Protein AF-A0A2N2H407-F1 (afdb_monomer)

Solvent-accessible surface area (backbone atoms only — not comparable to full-atom values): 6532 Å² total; per-residue (Å²): 126,82,61,62,60,55,49,55,51,52,54,52,51,47,28,54,52,45,12,54,52,37,23,52,53,45,45,54,60,32,59,77,77,54,76,70,67,74,64,58,40,47,53,52,12,43,51,52,14,46,52,56,46,49,57,48,62,71,34,62,68,56,49,50,51,52,48,51,51,55,57,53,56,70,67,59,79,78,77,51,76,69,56,52,49,54,55,49,52,52,51,53,52,55,50,51,54,52,50,52,55,48,51,51,50,55,51,52,50,49,54,53,49,50,54,62,74,77,101

Nearest PDB structures (foldseek):
  8b6h-assembly1_EG  TM=3.954E-01  e=1.504E+00  Tetrahymena thermophila SB210

Structure (mmCIF, N/CA/C/O backbone):
data_AF-A0A2N2H407-F1
#
_entry.id   AF-A0A2N2H407-F1
#
loop_
_atom_site.group_PDB
_atom_site.id
_atom_site.type_symbol
_atom_site.label_atom_id
_atom_site.label_alt_id
_atom_site.label_comp_id
_atom_site.label_asym_id
_atom_site.label_entity_id
_atom_site.label_seq_id
_atom_site.pdbx_PDB_ins_code
_atom_site.Cartn_x
_atom_site.Cartn_y
_atom_site.Cartn_z
_atom_site.occupancy
_atom_site.B_iso_or_equiv
_atom_site.auth_seq_id
_atom_site.auth_comp_id
_atom_site.auth_asym_id
_atom_site.auth_atom_id
_atom_site.pdbx_PDB_model_num
ATOM 1 N N . MET A 1 1 ? -10.174 18.850 -18.385 1.00 46.75 1 MET A N 1
ATOM 2 C CA . MET A 1 1 ? -8.705 19.084 -18.333 1.00 46.75 1 MET A CA 1
ATOM 3 C C . MET A 1 1 ? -8.054 18.689 -17.002 1.00 46.75 1 MET A C 1
ATOM 5 O O . MET A 1 1 ? -6.866 18.395 -17.009 1.00 46.75 1 MET A O 1
ATOM 9 N N . GLY A 1 2 ? -8.789 18.625 -15.881 1.00 60.88 2 GLY A N 1
ATOM 10 C CA . GLY A 1 2 ? -8.228 18.254 -14.572 1.00 60.88 2 GLY A CA 1
ATOM 11 C C . GLY A 1 2 ? -7.836 16.781 -14.387 1.00 60.88 2 GLY A C 1
ATOM 12 O O . GLY A 1 2 ? -7.101 16.496 -13.454 1.00 60.88 2 GLY A O 1
ATOM 13 N N . ASP A 1 3 ? -8.263 15.865 -15.260 1.00 67.19 3 ASP A N 1
ATOM 14 C CA . ASP A 1 3 ? -8.100 14.418 -15.017 1.00 67.19 3 ASP A CA 1
ATOM 15 C C . ASP A 1 3 ? -6.817 13.841 -15.616 1.00 67.19 3 ASP A C 1
ATOM 17 O O . ASP A 1 3 ? -6.168 12.988 -15.015 1.00 67.19 3 ASP A O 1
ATOM 21 N N . ARG A 1 4 ? -6.363 14.403 -16.743 1.00 80.19 4 ARG A N 1
ATOM 22 C CA . ARG A 1 4 ? -5.135 13.963 -17.421 1.00 80.19 4 ARG A CA 1
ATOM 23 C C . ARG A 1 4 ? -3.874 14.128 -16.571 1.00 80.19 4 ARG A C 1
ATOM 25 O O . ARG A 1 4 ? -2.972 13.304 -16.673 1.00 80.19 4 ARG A O 1
ATOM 32 N N . LYS A 1 5 ? -3.810 15.149 -15.706 1.00 85.94 5 LYS A N 1
ATOM 33 C CA . LYS A 1 5 ? -2.672 15.343 -14.786 1.00 85.94 5 LYS A CA 1
ATOM 34 C C . LYS A 1 5 ? -2.521 14.177 -13.803 1.00 85.94 5 LYS A C 1
ATOM 36 O O . LYS A 1 5 ? -1.400 13.758 -13.550 1.00 85.94 5 LYS A O 1
ATOM 41 N N . TYR A 1 6 ? -3.626 13.615 -13.306 1.00 87.31 6 TYR A N 1
ATOM 42 C CA . TYR A 1 6 ? -3.581 12.481 -12.382 1.00 87.31 6 TYR A CA 1
ATOM 43 C C . TYR A 1 6 ? -3.124 11.203 -13.085 1.00 87.31 6 TYR A C 1
ATOM 45 O O . TYR A 1 6 ? -2.348 10.449 -12.513 1.00 87.31 6 TYR A O 1
ATOM 53 N N . ILE A 1 7 ? -3.513 11.006 -14.348 1.00 88.31 7 ILE A N 1
ATOM 54 C CA . ILE A 1 7 ? -3.061 9.858 -15.143 1.00 88.31 7 ILE A CA 1
ATOM 55 C C . ILE A 1 7 ? -1.535 9.900 -15.327 1.00 88.31 7 ILE A C 1
ATOM 57 O O . ILE A 1 7 ? -0.852 8.918 -15.049 1.00 88.31 7 ILE A O 1
ATOM 61 N N . HIS A 1 8 ? -0.972 11.052 -15.708 1.00 89.19 8 HIS A N 1
ATOM 62 C CA . HIS A 1 8 ? 0.484 11.199 -15.837 1.00 89.19 8 HIS A CA 1
ATOM 63 C C . HIS A 1 8 ? 1.223 11.015 -14.498 1.00 89.19 8 HIS A C 1
ATOM 65 O O . HIS A 1 8 ? 2.296 10.416 -14.481 1.00 89.19 8 HIS A O 1
ATOM 71 N N . LEU A 1 9 ? 0.642 11.462 -13.376 1.00 91.00 9 LEU A N 1
ATOM 72 C CA . LEU A 1 9 ? 1.200 11.211 -12.041 1.00 91.00 9 LEU A CA 1
ATOM 73 C C . LEU A 1 9 ? 1.224 9.716 -11.695 1.00 91.00 9 LEU A C 1
ATOM 75 O O . LEU A 1 9 ? 2.222 9.239 -11.164 1.00 91.00 9 LEU A O 1
ATOM 79 N N . VAL A 1 10 ? 0.168 8.968 -12.030 1.00 90.25 10 VAL A N 1
ATOM 80 C CA . VAL A 1 10 ? 0.112 7.513 -11.812 1.00 90.25 10 VAL A CA 1
ATOM 81 C C . VAL A 1 10 ? 1.199 6.798 -12.611 1.00 90.25 10 VAL A C 1
ATOM 83 O O . VAL A 1 10 ? 1.908 5.966 -12.052 1.00 90.25 10 VAL A O 1
ATOM 86 N N . PHE A 1 11 ? 1.395 7.153 -13.884 1.00 91.12 11 PHE A N 1
ATOM 87 C CA . PHE A 1 11 ? 2.470 6.571 -14.692 1.00 91.12 11 PHE A CA 1
ATOM 88 C C . PHE A 1 11 ? 3.865 6.922 -14.157 1.00 91.12 11 P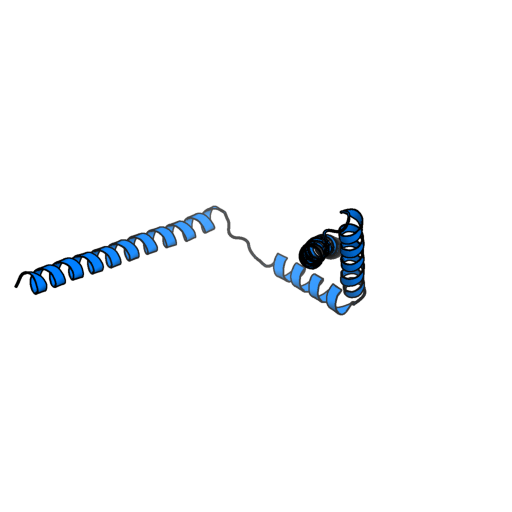HE A C 1
ATOM 90 O O . PHE A 1 11 ? 4.738 6.059 -14.147 1.00 91.12 11 PHE A O 1
ATOM 97 N N . LEU A 1 12 ? 4.073 8.140 -13.643 1.00 92.56 12 LEU A N 1
ATOM 98 C CA . LEU A 1 12 ? 5.335 8.527 -13.003 1.00 92.56 12 LEU A CA 1
ATOM 99 C C . LEU A 1 12 ? 5.611 7.664 -11.763 1.00 92.56 12 LEU A C 1
ATOM 101 O O . LEU A 1 12 ? 6.692 7.094 -11.628 1.00 92.56 12 LEU A O 1
ATOM 105 N N . VAL A 1 13 ? 4.619 7.512 -10.883 1.00 93.69 13 VAL A N 1
ATOM 106 C CA . VAL A 1 13 ? 4.738 6.658 -9.692 1.00 93.69 13 VAL A CA 1
ATOM 107 C C . VAL A 1 13 ? 4.987 5.202 -10.086 1.00 93.69 13 VAL A C 1
ATOM 109 O O . VAL A 1 13 ? 5.848 4.558 -9.490 1.00 93.69 13 VAL A O 1
ATOM 112 N N . LEU A 1 14 ? 4.303 4.696 -11.116 1.00 92.75 14 LEU A N 1
ATOM 113 C CA . LEU A 1 14 ? 4.529 3.347 -11.633 1.00 92.75 14 LEU A CA 1
ATOM 114 C C . LEU A 1 14 ? 5.973 3.153 -12.094 1.00 92.75 14 LEU A C 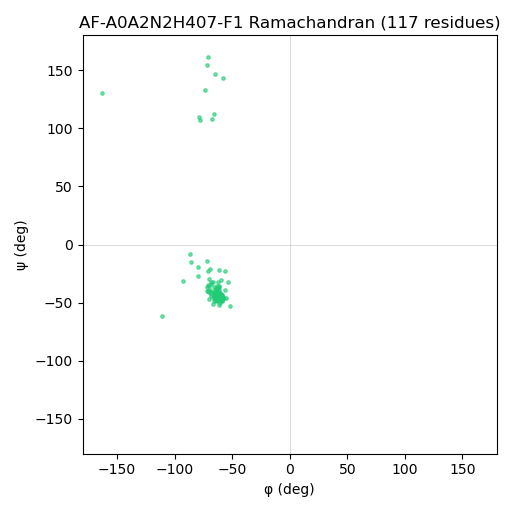1
ATOM 116 O O . LEU A 1 14 ? 6.567 2.166 -11.683 1.00 92.75 14 LEU A O 1
ATOM 120 N N . VAL A 1 15 ? 6.563 4.098 -12.841 1.00 94.25 15 VAL A N 1
ATOM 121 C CA . VAL A 1 15 ? 7.986 4.029 -13.237 1.00 94.25 15 VAL A CA 1
ATOM 122 C C . VAL A 1 15 ? 8.887 3.881 -12.012 1.00 94.25 15 VAL A C 1
ATOM 124 O O . VAL A 1 15 ? 9.785 3.040 -12.014 1.00 94.25 15 VAL A O 1
ATOM 127 N N . LEU A 1 16 ? 8.663 4.672 -10.959 1.00 94.19 16 LEU A N 1
ATOM 128 C CA . LEU A 1 16 ? 9.487 4.620 -9.748 1.00 94.19 16 LEU A CA 1
ATOM 129 C C . LEU A 1 16 ? 9.358 3.272 -9.031 1.00 94.19 16 LEU A C 1
ATOM 131 O O . LEU A 1 16 ? 10.367 2.674 -8.657 1.00 94.19 16 LEU A O 1
ATOM 135 N N . VAL A 1 17 ? 8.130 2.770 -8.881 1.00 94.06 17 VAL A N 1
ATOM 136 C CA . VAL A 1 17 ? 7.855 1.489 -8.216 1.00 94.06 17 VAL A CA 1
ATOM 137 C C . VAL A 1 17 ? 8.428 0.323 -9.017 1.00 94.06 17 VAL A C 1
ATOM 139 O O . VAL A 1 17 ? 9.140 -0.508 -8.456 1.00 94.06 17 VAL A O 1
ATOM 142 N N . THR A 1 18 ? 8.181 0.264 -10.328 1.00 91.44 18 THR A N 1
ATOM 143 C CA . THR A 1 18 ? 8.693 -0.819 -11.179 1.00 91.44 18 THR A CA 1
ATOM 144 C C . THR A 1 18 ? 10.210 -0.790 -11.265 1.00 91.44 18 THR A C 1
ATOM 146 O O . THR A 1 18 ? 10.831 -1.851 -11.257 1.00 91.44 18 THR A O 1
ATOM 149 N N . SER A 1 19 ? 10.820 0.399 -11.293 1.00 90.88 19 SER A N 1
ATOM 150 C CA . SER A 1 19 ? 12.279 0.539 -11.243 1.00 90.88 19 SER A CA 1
ATOM 151 C C . SER A 1 19 ? 12.827 0.030 -9.912 1.00 90.88 19 SER A C 1
ATOM 153 O O . SER A 1 19 ? 13.739 -0.787 -9.911 1.00 90.88 19 SER A O 1
ATOM 155 N N . TRP A 1 20 ? 12.242 0.427 -8.776 1.00 93.19 20 TRP A N 1
ATOM 156 C CA . TRP A 1 20 ? 12.683 -0.028 -7.452 1.00 93.19 20 TRP A CA 1
ATOM 157 C C . TRP A 1 20 ? 12.585 -1.550 -7.287 1.00 93.19 20 TRP A C 1
ATOM 159 O O . TRP A 1 20 ? 13.534 -2.182 -6.818 1.00 93.19 20 TRP A O 1
ATOM 169 N N . ILE A 1 21 ? 11.472 -2.146 -7.731 1.00 93.00 21 ILE A N 1
ATOM 170 C CA . ILE A 1 21 ? 11.287 -3.603 -7.740 1.00 93.00 21 ILE A CA 1
ATOM 171 C C . ILE A 1 21 ? 12.342 -4.259 -8.632 1.00 93.00 21 ILE A C 1
ATOM 173 O O . ILE A 1 21 ? 13.008 -5.190 -8.193 1.00 93.00 21 ILE A O 1
ATOM 177 N N . SER A 1 22 ? 12.549 -3.742 -9.846 1.00 90.50 22 SER A N 1
ATOM 178 C CA . SER A 1 22 ? 13.523 -4.296 -10.792 1.00 90.50 22 SER A CA 1
ATOM 179 C C . SER A 1 22 ? 14.944 -4.261 -10.230 1.00 90.50 22 SER A C 1
ATOM 181 O O . SER A 1 22 ? 15.641 -5.267 -10.300 1.00 90.50 22 SER A O 1
ATOM 183 N N . ILE A 1 23 ? 15.357 -3.155 -9.601 1.00 90.50 23 ILE A N 1
ATOM 184 C CA . ILE A 1 23 ? 16.670 -3.043 -8.945 1.00 90.50 23 ILE A CA 1
ATOM 185 C C . ILE A 1 23 ? 16.811 -4.110 -7.858 1.00 90.50 23 ILE A C 1
ATOM 187 O O . ILE A 1 23 ? 17.820 -4.810 -7.816 1.00 90.50 23 ILE A O 1
ATOM 191 N N . LYS A 1 24 ? 15.798 -4.274 -6.996 1.00 91.06 24 LYS A N 1
ATOM 192 C CA . LYS A 1 24 ? 15.824 -5.279 -5.924 1.00 91.06 24 LYS A CA 1
ATOM 193 C C . LYS A 1 24 ? 15.845 -6.708 -6.451 1.00 91.06 24 LYS A C 1
ATOM 195 O O . LYS A 1 24 ? 16.558 -7.535 -5.893 1.00 91.06 24 LYS A O 1
ATOM 200 N N . SER A 1 25 ? 15.105 -6.997 -7.516 1.00 90.00 25 SER A N 1
ATOM 201 C CA . SER A 1 25 ? 15.127 -8.305 -8.169 1.00 90.00 25 SER A CA 1
ATOM 202 C C . SER A 1 25 ? 16.492 -8.602 -8.791 1.00 90.00 25 SER A C 1
ATOM 204 O O . SER A 1 25 ? 17.013 -9.696 -8.600 1.00 90.00 25 SER A O 1
ATOM 206 N N . ILE A 1 26 ? 17.093 -7.631 -9.486 1.00 88.81 26 ILE A N 1
ATOM 207 C CA . ILE A 1 26 ? 18.421 -7.771 -10.096 1.00 88.81 26 ILE A CA 1
ATOM 208 C C . ILE A 1 26 ? 19.485 -7.966 -9.007 1.00 88.81 26 ILE A C 1
ATOM 210 O O . ILE A 1 26 ? 20.279 -8.896 -9.103 1.00 88.81 26 ILE A O 1
ATOM 214 N N . ASP A 1 27 ? 19.466 -7.155 -7.948 1.00 88.56 27 ASP A N 1
ATOM 215 C CA . ASP A 1 27 ? 20.381 -7.276 -6.804 1.00 88.56 27 ASP A CA 1
ATOM 216 C C . ASP A 1 27 ? 20.248 -8.643 -6.113 1.00 88.56 27 ASP A C 1
ATOM 218 O O . ASP A 1 27 ? 21.247 -9.307 -5.845 1.00 88.56 27 ASP A O 1
ATOM 222 N N . LEU A 1 28 ? 19.018 -9.131 -5.909 1.00 89.12 28 LEU A N 1
ATOM 223 C CA . LEU A 1 28 ? 18.769 -10.456 -5.339 1.00 89.12 28 LEU A CA 1
ATOM 224 C C . LEU A 1 28 ? 19.364 -11.561 -6.218 1.00 89.12 28 LEU A C 1
ATOM 226 O O . LEU A 1 28 ? 20.110 -12.400 -5.711 1.00 89.12 28 LEU A O 1
ATOM 230 N N . VAL A 1 29 ? 19.085 -11.547 -7.524 1.00 87.94 29 VAL A N 1
ATOM 231 C CA . VAL A 1 29 ? 19.606 -12.550 -8.466 1.00 87.94 29 VAL A CA 1
ATOM 232 C C . VAL A 1 29 ? 21.130 -12.535 -8.484 1.00 87.94 29 VAL A C 1
ATOM 234 O O . VAL A 1 29 ? 21.753 -13.585 -8.347 1.00 87.94 29 VAL A O 1
ATOM 237 N N . TRP A 1 30 ? 21.744 -11.357 -8.580 1.00 85.06 30 TRP A N 1
ATOM 238 C CA . TRP A 1 30 ? 23.198 -11.242 -8.612 1.00 85.06 30 TRP A CA 1
ATOM 239 C C . TRP A 1 30 ? 23.864 -11.564 -7.275 1.00 85.06 30 TRP A C 1
ATOM 241 O O . TRP A 1 30 ? 24.966 -12.107 -7.268 1.00 85.06 30 TRP A O 1
ATOM 251 N N . SER A 1 31 ? 23.195 -11.333 -6.144 1.00 83.44 31 SER A N 1
ATOM 252 C CA . SER A 1 31 ? 23.723 -11.706 -4.828 1.00 83.44 31 SER A CA 1
ATOM 253 C C . SER A 1 31 ? 23.962 -13.213 -4.666 1.00 83.44 31 SER A C 1
ATOM 255 O O . SER A 1 31 ? 24.791 -13.596 -3.843 1.00 83.44 31 SER A O 1
ATOM 257 N N . MET A 1 32 ? 23.294 -14.056 -5.467 1.00 84.12 32 MET A N 1
ATOM 258 C CA . MET A 1 32 ? 23.507 -15.509 -5.492 1.00 84.12 32 MET A CA 1
ATOM 259 C C . MET A 1 32 ? 24.739 -15.937 -6.304 1.00 84.12 32 MET A C 1
ATOM 261 O O . MET A 1 32 ? 25.225 -17.049 -6.114 1.00 84.12 32 MET A O 1
ATOM 265 N N . PHE A 1 33 ? 25.242 -15.082 -7.200 1.00 81.62 33 PHE A N 1
ATOM 266 C CA . PHE A 1 33 ? 26.374 -15.392 -8.079 1.00 81.62 33 PHE A CA 1
ATOM 267 C C . PHE A 1 33 ? 27.621 -14.584 -7.702 1.00 81.62 33 PHE A C 1
ATOM 269 O O . PHE A 1 33 ? 28.641 -15.151 -7.324 1.00 81.62 33 PHE A O 1
ATOM 276 N N . ALA A 1 34 ? 27.540 -13.257 -7.785 1.00 80.44 34 ALA A N 1
ATOM 277 C CA . ALA A 1 34 ? 28.588 -12.318 -7.404 1.00 80.44 34 ALA A CA 1
ATOM 278 C C . ALA A 1 34 ? 27.962 -10.926 -7.260 1.00 80.44 34 ALA A C 1
ATOM 280 O O . ALA A 1 34 ? 27.257 -10.479 -8.164 1.00 80.44 34 ALA A O 1
ATOM 281 N N . ARG A 1 35 ? 28.218 -10.226 -6.144 1.00 74.38 35 ARG A N 1
ATOM 282 C CA . ARG A 1 35 ? 27.711 -8.858 -5.950 1.00 74.38 35 ARG A CA 1
ATOM 283 C C . ARG A 1 35 ? 28.365 -7.920 -6.973 1.00 74.38 35 ARG A C 1
ATOM 285 O O . ARG A 1 35 ? 29.571 -7.694 -6.856 1.00 74.38 35 ARG A O 1
ATOM 292 N N . PRO A 1 36 ? 27.613 -7.371 -7.942 1.00 75.00 36 PRO A N 1
ATOM 293 C CA . PRO A 1 36 ? 28.136 -6.399 -8.884 1.00 75.00 36 PRO A CA 1
ATOM 294 C C . PRO A 1 36 ? 28.387 -5.087 -8.139 1.00 75.00 36 PRO A C 1
ATOM 296 O O . PRO A 1 36 ? 27.833 -4.844 -7.061 1.00 75.00 36 PRO A O 1
ATOM 299 N N . ASP A 1 37 ? 29.196 -4.209 -8.718 1.00 81.44 37 ASP A N 1
ATOM 300 C CA . ASP A 1 37 ? 29.233 -2.822 -8.285 1.00 81.44 37 ASP A CA 1
ATOM 301 C C . ASP A 1 37 ? 27.837 -2.196 -8.409 1.00 81.44 37 ASP A C 1
ATOM 303 O O . ASP A 1 37 ? 27.058 -2.484 -9.320 1.00 81.44 37 ASP A O 1
ATOM 307 N N . LYS A 1 38 ? 27.512 -1.332 -7.445 1.00 80.69 38 LYS A N 1
ATOM 308 C CA . LYS A 1 38 ? 26.159 -0.806 -7.214 1.00 80.69 38 LYS A CA 1
ATOM 309 C C . LYS A 1 38 ? 25.533 -0.117 -8.442 1.00 80.69 38 LYS A C 1
ATOM 311 O O . LYS A 1 38 ? 24.313 -0.045 -8.539 1.00 80.69 38 LYS A O 1
ATOM 316 N N . LEU A 1 39 ? 26.350 0.353 -9.383 1.00 84.62 39 LEU A N 1
ATOM 317 C CA . LEU A 1 39 ? 25.919 1.127 -10.547 1.00 84.62 39 LEU A CA 1
ATOM 318 C C . LEU A 1 39 ? 25.163 0.293 -11.594 1.00 84.62 39 LEU A C 1
ATOM 320 O O . LEU A 1 39 ? 24.168 0.771 -12.140 1.00 84.62 39 LEU A O 1
ATOM 324 N N . TRP A 1 40 ? 25.584 -0.946 -11.876 1.00 83.25 40 TRP A N 1
ATOM 325 C CA . TRP A 1 40 ? 24.968 -1.745 -12.949 1.00 83.25 40 TRP A CA 1
ATOM 326 C C . TRP A 1 40 ? 23.542 -2.212 -12.634 1.00 83.25 40 TRP A C 1
ATOM 328 O O . TRP A 1 40 ? 22.669 -2.018 -13.487 1.00 83.25 40 TRP A O 1
ATOM 338 N N . PRO A 1 41 ? 23.242 -2.761 -11.437 1.00 86.56 41 PRO A N 1
ATOM 339 C CA . PRO A 1 41 ? 21.874 -3.130 -11.075 1.00 86.56 41 PRO A CA 1
ATOM 340 C C . PRO A 1 41 ? 20.922 -1.931 -11.051 1.00 86.56 41 PRO A C 1
ATOM 342 O O . PRO A 1 41 ? 19.767 -2.055 -11.459 1.00 86.56 41 PRO A O 1
ATOM 345 N N . GLU A 1 42 ? 21.411 -0.764 -10.614 1.00 88.94 42 GLU A N 1
ATOM 346 C CA . GLU A 1 42 ? 20.633 0.476 -10.576 1.00 88.94 42 GLU A CA 1
ATOM 347 C C . GLU A 1 42 ? 20.279 0.965 -11.984 1.00 88.94 42 GLU A C 1
ATOM 349 O O . GLU A 1 42 ? 19.104 1.185 -12.281 1.00 88.94 42 GLU A O 1
ATOM 354 N N . LEU A 1 43 ? 21.262 1.069 -12.884 1.00 90.44 43 LEU A N 1
ATOM 355 C CA . LEU A 1 43 ? 21.038 1.529 -14.257 1.00 90.44 43 LEU A CA 1
ATOM 356 C C . LEU A 1 43 ? 20.132 0.579 -15.049 1.00 90.44 43 LEU A C 1
ATOM 358 O O . LEU A 1 43 ? 19.204 1.030 -15.724 1.00 90.44 43 LEU A O 1
ATOM 362 N N . MET A 1 44 ? 20.363 -0.732 -14.945 1.00 89.75 44 MET A N 1
ATOM 363 C CA . MET A 1 44 ? 19.531 -1.728 -15.624 1.00 89.75 44 MET A CA 1
ATOM 364 C C . MET A 1 44 ? 18.101 -1.731 -15.079 1.00 89.75 44 MET A C 1
ATOM 366 O O . MET A 1 44 ? 17.151 -1.758 -15.861 1.00 89.75 44 MET A O 1
ATOM 370 N N . GLY A 1 45 ? 17.932 -1.659 -13.756 1.00 90.25 45 GLY A N 1
ATOM 371 C CA . GLY A 1 45 ? 16.613 -1.638 -13.129 1.00 90.25 45 GLY A CA 1
ATOM 372 C C . GLY A 1 45 ? 15.798 -0.396 -13.499 1.00 90.25 45 GLY A C 1
ATOM 373 O O . GLY A 1 45 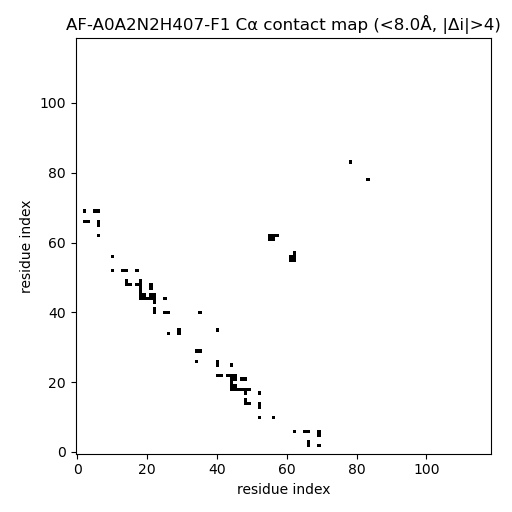? 14.615 -0.518 -13.820 1.00 90.25 45 GLY A O 1
ATOM 374 N N . ILE A 1 46 ? 16.432 0.781 -13.538 1.00 92.62 46 ILE A N 1
ATOM 375 C CA . ILE A 1 46 ? 15.791 2.027 -13.990 1.00 92.62 46 ILE A CA 1
ATOM 376 C C . ILE A 1 46 ? 15.439 1.949 -15.480 1.00 92.62 46 ILE A C 1
ATOM 378 O O . ILE A 1 46 ? 14.318 2.284 -15.866 1.00 92.62 46 ILE A O 1
ATOM 382 N N . GLY A 1 47 ? 16.362 1.474 -16.323 1.00 94.50 47 GLY A N 1
ATOM 383 C CA . GLY A 1 47 ? 16.133 1.338 -17.763 1.00 94.50 47 GLY A CA 1
ATOM 384 C C . GLY A 1 47 ? 14.947 0.425 -18.082 1.00 94.50 47 GLY A C 1
ATOM 385 O O . GLY A 1 47 ? 14.053 0.811 -18.835 1.00 94.50 47 GLY A O 1
ATOM 386 N N . ILE A 1 48 ? 14.890 -0.750 -17.449 1.00 93.31 48 ILE A N 1
ATOM 387 C CA . ILE A 1 48 ? 13.773 -1.694 -17.595 1.00 93.31 48 ILE A CA 1
ATOM 388 C C . ILE A 1 48 ? 12.464 -1.057 -17.114 1.00 93.31 48 ILE A C 1
ATOM 390 O O . ILE A 1 48 ? 11.457 -1.131 -17.819 1.00 93.31 48 ILE A O 1
ATOM 394 N N . GLY A 1 49 ? 12.473 -0.383 -15.959 1.00 91.50 49 GLY A N 1
ATOM 395 C CA . GLY A 1 49 ? 11.291 0.286 -15.418 1.00 91.50 49 GLY A CA 1
ATOM 396 C C . GLY A 1 49 ? 10.711 1.345 -16.361 1.00 91.50 49 GLY A C 1
ATOM 397 O O . GLY A 1 49 ? 9.502 1.359 -16.598 1.00 91.50 49 GLY A O 1
ATOM 398 N N . ILE A 1 50 ? 11.562 2.188 -16.954 1.00 94.00 50 ILE A N 1
ATOM 399 C CA . ILE A 1 50 ? 11.142 3.216 -17.919 1.00 94.00 50 ILE A CA 1
ATOM 400 C C . ILE A 1 50 ? 10.599 2.582 -19.203 1.00 94.00 50 ILE A C 1
ATOM 402 O O . ILE A 1 50 ? 9.560 3.015 -19.696 1.00 94.00 50 ILE A O 1
ATOM 406 N N . ILE A 1 51 ? 11.268 1.559 -19.741 1.00 94.94 51 ILE A N 1
ATOM 407 C CA . ILE A 1 51 ? 10.858 0.908 -20.994 1.00 94.94 51 ILE A CA 1
ATOM 408 C C . ILE A 1 51 ? 9.497 0.232 -20.832 1.00 94.94 51 ILE A C 1
ATOM 410 O O . ILE A 1 51 ? 8.603 0.445 -21.652 1.00 94.94 51 ILE A O 1
ATOM 414 N N . VAL A 1 52 ? 9.322 -0.555 -19.768 1.00 92.81 52 VAL A N 1
ATOM 415 C CA . VAL A 1 52 ? 8.081 -1.296 -19.520 1.00 92.81 52 VAL A CA 1
ATOM 416 C C . VAL A 1 52 ? 6.916 -0.328 -19.353 1.00 92.81 52 VAL A C 1
ATOM 418 O O . VAL A 1 52 ? 5.910 -0.445 -20.051 1.00 92.81 52 VAL A O 1
ATOM 421 N N . VAL A 1 53 ? 7.047 0.668 -18.475 1.00 92.06 53 VAL A N 1
ATOM 422 C CA . VAL A 1 53 ? 5.952 1.614 -18.223 1.00 92.06 53 VAL A CA 1
ATOM 423 C C . VAL A 1 53 ? 5.731 2.549 -19.414 1.00 92.06 53 VAL A C 1
ATOM 425 O O . VAL A 1 53 ? 4.587 2.860 -19.732 1.00 92.06 53 VAL A O 1
ATOM 428 N N . GLY A 1 54 ? 6.791 2.941 -20.124 1.00 92.06 54 GLY A N 1
ATOM 429 C CA . GLY A 1 54 ? 6.697 3.709 -21.364 1.00 92.06 54 GLY A CA 1
ATOM 430 C C . GLY A 1 54 ? 5.912 2.971 -22.449 1.00 92.06 54 GLY A C 1
ATOM 431 O O . GLY A 1 54 ? 5.038 3.565 -23.077 1.00 92.06 54 GLY A O 1
ATOM 432 N N . PHE A 1 55 ? 6.143 1.665 -22.613 1.00 93.50 55 PHE A N 1
ATOM 433 C CA . PHE A 1 55 ? 5.370 0.828 -23.534 1.00 93.50 55 PHE A CA 1
ATOM 434 C C . PHE A 1 55 ? 3.876 0.812 -23.177 1.00 93.50 55 PHE A C 1
ATOM 436 O O . PHE A 1 55 ? 3.029 1.022 -24.045 1.00 93.50 55 PHE A O 1
ATOM 443 N N . TYR A 1 56 ? 3.542 0.635 -21.895 1.00 89.75 56 TYR A N 1
ATOM 444 C CA . TYR A 1 56 ? 2.150 0.679 -21.432 1.00 89.75 56 TYR A CA 1
ATOM 445 C C . TYR A 1 56 ? 1.515 2.066 -21.552 1.00 89.75 56 TYR A C 1
ATOM 447 O O . TYR A 1 56 ? 0.321 2.164 -21.822 1.00 89.75 56 TYR A O 1
ATOM 455 N N . TRP A 1 57 ? 2.289 3.139 -21.395 1.00 88.50 57 TRP A N 1
ATOM 456 C CA . TRP A 1 57 ? 1.786 4.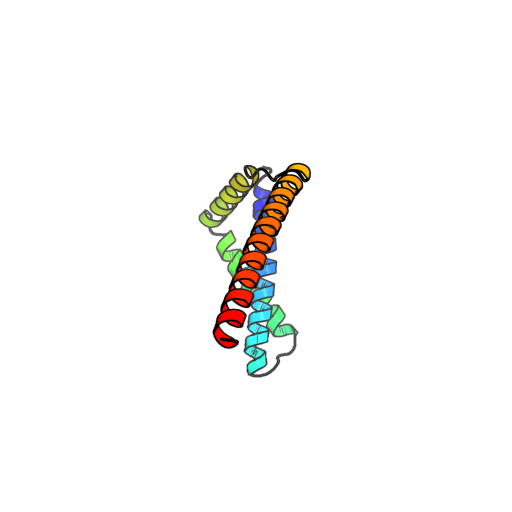504 -21.538 1.00 88.50 57 TRP A CA 1
ATOM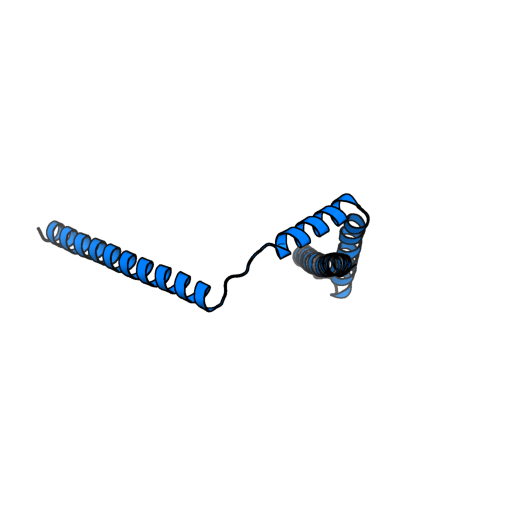 457 C C . TRP A 1 57 ? 1.412 4.841 -22.991 1.00 88.50 57 TRP A C 1
ATOM 459 O O . TRP A 1 57 ? 0.459 5.581 -23.229 1.00 88.50 57 TRP A O 1
ATOM 469 N N . LEU A 1 58 ? 2.112 4.262 -23.970 1.00 86.12 58 LEU A N 1
ATOM 470 C CA . LEU A 1 58 ? 1.791 4.434 -25.391 1.00 86.12 58 LEU A CA 1
ATOM 471 C C . LEU A 1 58 ? 0.497 3.714 -25.802 1.00 86.12 58 LEU A C 1
ATOM 473 O O . LEU A 1 58 ? -0.133 4.092 -26.792 1.00 86.12 58 LEU A O 1
ATOM 477 N N . LYS A 1 59 ? 0.075 2.691 -25.051 1.00 91.69 59 LYS A N 1
ATOM 478 C CA . LYS A 1 59 ? -1.145 1.940 -25.344 1.00 91.69 59 LYS A CA 1
ATOM 479 C C . LYS A 1 59 ? -2.375 2.723 -24.865 1.00 91.69 59 LYS A C 1
ATOM 481 O O . LYS A 1 59 ? -2.630 2.824 -23.667 1.00 91.69 59 LYS A O 1
ATOM 486 N N . GLN A 1 60 ? -3.166 3.236 -25.813 1.00 85.62 60 GLN A N 1
ATOM 487 C CA . GLN A 1 60 ? -4.358 4.055 -25.526 1.00 85.62 60 GLN A CA 1
ATOM 488 C C . GLN A 1 60 ? -5.369 3.345 -24.619 1.00 85.62 60 GLN A C 1
ATOM 490 O O . GLN A 1 60 ? -5.866 3.955 -23.681 1.00 85.62 60 GLN A O 1
ATOM 495 N N . GLU A 1 61 ? -5.576 2.040 -24.821 1.00 88.94 61 GLU A N 1
ATOM 496 C CA . GLU A 1 61 ? -6.420 1.217 -23.949 1.00 88.94 61 GLU A CA 1
ATOM 497 C C . GLU A 1 61 ? -6.008 1.371 -22.476 1.00 88.94 61 GLU A C 1
ATOM 499 O O . GLU A 1 61 ? -6.823 1.734 -21.635 1.00 88.94 61 GLU A O 1
ATOM 504 N N . THR A 1 62 ? -4.728 1.175 -22.152 1.00 87.75 62 THR A N 1
ATOM 505 C CA . THR A 1 62 ? -4.236 1.276 -20.771 1.00 87.75 62 THR A CA 1
ATOM 506 C C . THR A 1 62 ? -4.407 2.686 -20.206 1.00 87.75 62 THR A C 1
ATOM 508 O O . THR A 1 62 ? -4.752 2.841 -19.035 1.00 87.75 62 THR A O 1
ATOM 511 N N . PHE A 1 63 ? -4.208 3.717 -21.028 1.00 88.62 63 PHE A N 1
ATOM 512 C CA . PHE A 1 63 ? -4.421 5.102 -20.617 1.00 88.62 63 PHE A CA 1
ATOM 513 C C . PHE A 1 63 ? -5.890 5.376 -20.253 1.00 88.62 63 PHE A C 1
ATOM 515 O O . PHE A 1 63 ? -6.164 5.983 -19.214 1.00 88.62 63 PHE A O 1
ATOM 522 N N . ASP A 1 64 ? -6.827 4.876 -21.059 1.00 88.81 64 ASP A N 1
ATOM 523 C CA . ASP A 1 64 ? -8.266 5.028 -20.830 1.00 88.81 64 ASP A CA 1
ATOM 524 C C . ASP A 1 64 ? -8.736 4.227 -19.607 1.00 88.81 64 ASP A C 1
ATOM 526 O O . ASP A 1 64 ? -9.500 4.742 -18.787 1.00 88.81 64 ASP A O 1
ATOM 530 N N . TRP A 1 65 ? -8.207 3.013 -19.411 1.00 90.12 65 TRP A N 1
ATOM 531 C CA . TRP A 1 65 ? -8.454 2.196 -18.216 1.00 90.12 65 TRP A CA 1
ATOM 532 C C . TRP A 1 65 ? -8.040 2.916 -16.927 1.00 90.12 65 TRP A C 1
ATOM 534 O O . TRP A 1 65 ? -8.808 2.958 -15.964 1.00 90.12 65 TRP A O 1
ATOM 544 N N . VAL A 1 66 ? -6.853 3.532 -16.898 1.00 90.19 66 VAL A N 1
ATOM 545 C CA . VAL A 1 66 ? -6.401 4.318 -15.735 1.00 90.19 66 VAL A CA 1
ATOM 546 C C . VAL A 1 66 ? -7.311 5.528 -15.508 1.00 90.19 66 VAL A C 1
ATOM 548 O O . VAL A 1 66 ? -7.646 5.844 -14.364 1.00 90.19 66 VAL A O 1
ATOM 551 N N . GLY A 1 67 ? -7.763 6.179 -16.582 1.00 90.25 67 GLY A N 1
ATOM 552 C CA . GLY A 1 67 ? -8.753 7.253 -16.505 1.00 90.25 67 GLY A CA 1
ATOM 553 C C . GLY A 1 67 ? -10.071 6.804 -15.865 1.00 90.25 67 GLY A C 1
ATOM 554 O O . GLY A 1 67 ? -10.583 7.489 -14.977 1.00 90.25 67 GLY A O 1
ATOM 555 N N . ALA A 1 68 ? -10.583 5.634 -16.254 1.00 89.75 68 ALA A N 1
ATOM 556 C CA . ALA A 1 68 ? -11.799 5.052 -15.691 1.00 89.75 68 ALA A CA 1
ATOM 557 C C . ALA A 1 68 ? -11.651 4.733 -14.194 1.00 89.75 68 ALA A C 1
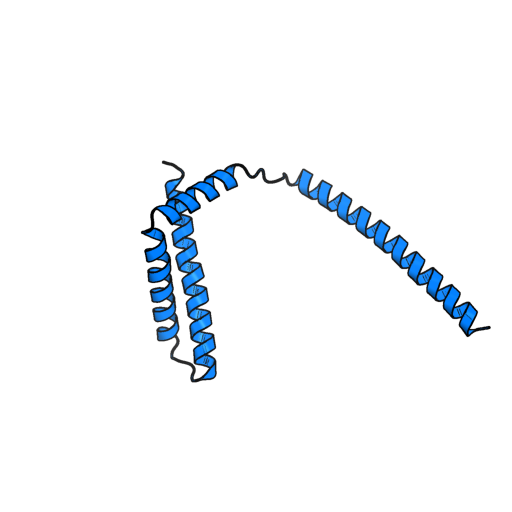ATOM 559 O O . ALA A 1 68 ? -12.534 5.074 -13.408 1.00 89.75 68 ALA A O 1
ATOM 560 N N . ILE A 1 69 ? -10.510 4.168 -13.777 1.00 90.94 69 ILE A N 1
ATOM 561 C CA . ILE A 1 69 ? -10.219 3.899 -12.359 1.00 90.94 69 ILE A CA 1
ATOM 562 C C . ILE A 1 69 ? -10.221 5.198 -11.554 1.00 90.94 69 ILE A C 1
ATOM 564 O O . ILE A 1 69 ? -10.847 5.264 -10.503 1.00 90.94 69 ILE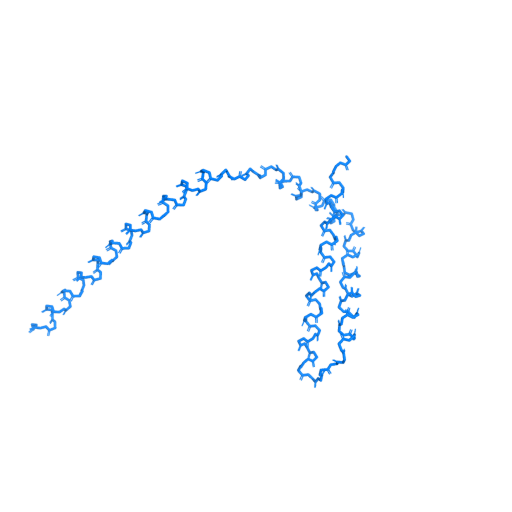 A O 1
ATOM 568 N N . ILE A 1 70 ? -9.557 6.253 -12.037 1.00 89.88 70 ILE A N 1
ATOM 569 C CA . ILE A 1 70 ? -9.529 7.548 -11.340 1.00 89.88 70 ILE A CA 1
ATOM 570 C C . ILE A 1 70 ? -10.940 8.130 -11.216 1.00 89.88 70 ILE A C 1
ATOM 572 O O . ILE A 1 70 ? -11.279 8.708 -10.183 1.00 89.88 70 ILE A O 1
ATOM 576 N N . HIS A 1 71 ? -11.768 7.985 -12.250 1.00 90.25 71 HIS A N 1
ATOM 577 C CA . HIS A 1 71 ? -13.157 8.434 -12.208 1.00 90.25 71 HIS A CA 1
ATOM 578 C C . HIS A 1 71 ? -13.985 7.669 -11.173 1.00 90.25 71 HIS A C 1
ATOM 580 O O . HIS A 1 71 ? -14.753 8.286 -10.438 1.00 90.25 71 HIS A O 1
ATOM 586 N N . GLU A 1 72 ? -13.783 6.358 -11.061 1.00 91.00 72 GLU A N 1
ATOM 587 C CA . GLU A 1 72 ? -14.467 5.534 -10.063 1.00 91.00 72 GLU A CA 1
ATOM 588 C C . GLU A 1 72 ? -13.957 5.815 -8.644 1.00 91.00 72 GLU A C 1
ATOM 590 O O . GLU A 1 72 ? -14.740 5.975 -7.713 1.00 91.00 72 GLU A O 1
ATOM 595 N N . LEU A 1 73 ? -12.648 6.014 -8.475 1.00 89.50 73 LEU A N 1
ATOM 596 C CA . LEU A 1 73 ? -12.046 6.396 -7.196 1.00 89.50 73 LEU A CA 1
ATOM 597 C C . LEU A 1 73 ? -12.583 7.726 -6.660 1.00 89.50 73 LEU A C 1
ATOM 599 O O . LEU A 1 73 ? -12.678 7.900 -5.449 1.00 89.50 73 LEU A O 1
ATOM 603 N N . LYS A 1 74 ? -12.980 8.661 -7.530 1.00 87.38 74 LYS A N 1
ATOM 604 C CA . LYS A 1 74 ? -13.637 9.908 -7.101 1.00 87.38 74 LYS A CA 1
ATOM 605 C C . LYS A 1 74 ? -15.040 9.694 -6.540 1.00 87.38 74 LYS A C 1
ATOM 607 O O . LYS A 1 74 ? -15.545 10.573 -5.849 1.00 87.38 74 LYS A O 1
ATOM 612 N N . ARG A 1 75 ? -15.679 8.570 -6.865 1.00 87.38 75 ARG A N 1
ATOM 613 C CA . ARG A 1 75 ? -16.997 8.192 -6.341 1.00 87.38 75 ARG A CA 1
ATOM 614 C C . ARG A 1 75 ? -16.892 7.477 -4.999 1.00 87.38 75 ARG A C 1
ATOM 616 O O . ARG A 1 75 ? -17.892 7.384 -4.296 1.00 87.38 75 ARG A O 1
ATOM 623 N N . VAL A 1 76 ? -15.697 7.012 -4.626 1.00 89.75 76 VAL A N 1
ATOM 624 C CA . VAL A 1 76 ? -15.443 6.407 -3.318 1.00 89.75 76 VAL A CA 1
ATOM 625 C C . VAL A 1 76 ? -15.571 7.480 -2.241 1.00 89.75 76 VAL A C 1
ATOM 627 O O . VAL A 1 76 ? -14.727 8.364 -2.090 1.00 89.75 76 VAL A O 1
ATOM 630 N N . THR A 1 77 ? -16.651 7.395 -1.475 1.00 82.06 77 THR A N 1
ATOM 631 C CA . THR A 1 77 ? -16.877 8.222 -0.294 1.00 82.06 77 THR A CA 1
ATOM 632 C C . THR A 1 77 ? -16.044 7.670 0.855 1.00 82.06 77 THR A C 1
ATOM 634 O O . THR A 1 77 ? -16.351 6.609 1.399 1.00 82.06 77 THR A O 1
ATOM 637 N N . TRP A 1 78 ? -14.974 8.374 1.218 1.00 82.56 78 TRP A N 1
ATOM 638 C CA . TRP A 1 78 ? -14.186 8.019 2.393 1.00 82.56 78 TRP A CA 1
ATOM 639 C C . TRP A 1 78 ? -14.945 8.383 3.673 1.00 82.56 78 TRP A C 1
ATOM 641 O O . TRP A 1 78 ? -15.458 9.503 3.763 1.00 82.56 78 TRP A O 1
ATOM 651 N N . PRO A 1 79 ? -15.013 7.466 4.656 1.00 80.12 79 PRO A N 1
ATOM 652 C CA . PRO A 1 79 ? -15.733 7.699 5.896 1.00 80.12 79 PRO A CA 1
ATOM 653 C C . PRO A 1 79 ? -15.082 8.825 6.698 1.00 80.12 79 PRO A C 1
ATOM 655 O O . PRO A 1 79 ? -13.860 9.013 6.704 1.00 80.12 79 PRO A O 1
ATOM 658 N N . THR A 1 80 ? -15.911 9.574 7.411 1.00 86.75 80 THR A N 1
ATOM 659 C CA . THR A 1 80 ? -15.439 10.604 8.336 1.00 86.75 80 THR A CA 1
ATOM 660 C C . THR A 1 80 ? -14.807 9.964 9.577 1.00 86.75 80 THR A C 1
ATOM 662 O O . THR A 1 80 ? -15.141 8.843 9.964 1.00 86.75 80 THR A O 1
ATOM 665 N N . LYS A 1 81 ? -13.891 10.676 10.256 1.00 80.38 81 LYS A N 1
ATOM 666 C CA . LYS A 1 81 ? -13.203 10.155 11.460 1.00 80.38 81 LYS A CA 1
ATOM 667 C C . LYS A 1 81 ? -14.181 9.656 12.537 1.00 80.38 81 LYS A C 1
ATOM 669 O O . LYS A 1 81 ? -13.875 8.709 13.257 1.00 80.38 81 LYS A O 1
ATOM 674 N N . THR A 1 82 ? -15.350 10.285 12.636 1.00 82.25 82 THR A N 1
ATOM 675 C CA . THR A 1 82 ? -16.427 9.931 13.569 1.00 82.25 82 THR A CA 1
ATOM 676 C C . THR A 1 82 ? -17.110 8.613 13.212 1.00 82.25 82 THR A C 1
ATOM 678 O O . THR A 1 82 ? -17.360 7.799 14.101 1.00 82.25 82 THR A O 1
ATOM 681 N N . GLU A 1 83 ? -17.362 8.361 11.928 1.00 80.38 83 GLU A N 1
ATOM 682 C CA . GLU A 1 83 ? -17.951 7.103 11.451 1.00 80.38 83 GLU A CA 1
ATOM 683 C C . GLU A 1 83 ? -16.975 5.939 11.637 1.00 80.38 83 GLU A C 1
ATOM 685 O O . GLU A 1 83 ? -17.351 4.901 12.177 1.00 80.38 83 GLU A O 1
ATOM 690 N N . THR A 1 84 ? -15.697 6.139 11.297 1.00 83.94 84 THR A N 1
ATOM 691 C CA . THR A 1 84 ? -14.649 5.120 11.479 1.00 83.94 84 THR A CA 1
ATOM 692 C C . THR A 1 84 ? -14.466 4.744 12.949 1.00 83.94 84 THR A C 1
ATOM 694 O O . THR A 1 84 ? -14.345 3.563 13.280 1.00 83.94 84 THR A O 1
ATOM 697 N N . SER A 1 85 ? -14.479 5.733 13.849 1.00 84.00 85 SER A N 1
ATOM 698 C CA . SER A 1 85 ? -14.393 5.488 15.294 1.00 84.00 85 SER A CA 1
ATOM 699 C C . SER A 1 85 ? -15.608 4.707 15.802 1.00 84.00 85 SER A C 1
ATOM 701 O O . SER A 1 85 ? -15.454 3.720 16.518 1.00 84.00 85 SER A O 1
ATOM 703 N N . SER A 1 86 ? -16.813 5.082 15.355 1.00 89.00 86 SER A N 1
ATOM 704 C CA . SER A 1 86 ? -18.054 4.395 15.735 1.00 89.00 86 SER A CA 1
ATOM 705 C C . SER A 1 86 ? -18.059 2.937 15.268 1.00 89.00 86 SER A C 1
ATOM 707 O O . SER A 1 86 ? -18.355 2.042 16.056 1.00 89.00 86 SER A O 1
ATOM 709 N N . ALA A 1 87 ? -17.655 2.677 14.020 1.00 88.69 87 ALA A N 1
ATOM 710 C CA . ALA A 1 87 ? -17.541 1.320 13.489 1.00 88.69 87 ALA A CA 1
ATOM 711 C C . ALA A 1 87 ? -16.497 0.487 14.254 1.00 88.69 87 ALA A C 1
ATOM 713 O O . ALA A 1 87 ? -16.759 -0.662 14.607 1.00 88.69 87 ALA A O 1
ATOM 714 N N . THR A 1 88 ? -15.342 1.075 14.582 1.00 91.75 88 THR A N 1
ATOM 715 C CA . THR A 1 88 ? -14.289 0.388 15.348 1.00 91.75 88 THR A CA 1
ATOM 716 C C . THR A 1 88 ? -14.754 0.064 16.768 1.00 91.75 88 THR A C 1
ATOM 718 O O . THR A 1 88 ? -14.506 -1.038 17.252 1.00 91.75 88 THR A O 1
ATOM 721 N N . MET A 1 89 ? -15.476 0.979 17.422 1.00 94.81 89 MET A N 1
ATOM 722 C CA . MET A 1 89 ? -16.015 0.765 18.767 1.00 94.81 89 MET A CA 1
ATOM 723 C C . MET A 1 89 ? -16.953 -0.446 18.811 1.00 94.81 89 MET A C 1
ATOM 725 O O . MET A 1 89 ? -16.846 -1.273 19.714 1.00 94.81 89 MET A O 1
ATOM 729 N N . VAL A 1 90 ? -17.832 -0.586 17.812 1.00 95.06 90 VAL A N 1
ATOM 730 C CA . VAL A 1 90 ? -18.725 -1.748 17.700 1.00 95.06 90 VAL A CA 1
ATOM 731 C C . VAL A 1 90 ? -17.912 -3.036 17.594 1.00 95.06 90 VAL A C 1
ATOM 733 O O . VAL A 1 90 ? -18.154 -3.971 18.355 1.00 95.06 90 VAL A O 1
ATOM 736 N N . VAL A 1 91 ? -16.904 -3.071 16.717 1.00 96.81 91 VAL A N 1
ATOM 737 C CA . VAL A 1 91 ? -16.042 -4.252 16.552 1.00 96.81 91 VAL A CA 1
ATOM 738 C C . VAL A 1 91 ? -15.344 -4.607 17.866 1.00 96.81 91 VAL A C 1
ATOM 740 O O . VAL A 1 91 ? -15.410 -5.757 18.293 1.00 96.81 91 VAL A O 1
ATOM 743 N N . VAL A 1 92 ? -14.754 -3.632 18.560 1.00 97.62 92 VAL A N 1
ATOM 744 C CA . VAL A 1 92 ? -14.084 -3.853 19.853 1.00 97.62 92 VAL A CA 1
ATOM 745 C C . VAL A 1 92 ? -15.036 -4.478 20.874 1.00 97.62 92 VAL A C 1
ATOM 747 O O . VAL A 1 92 ? -14.683 -5.469 21.511 1.00 97.62 92 VAL A O 1
ATOM 750 N N . ILE A 1 93 ? -16.261 -3.960 20.991 1.00 97.50 93 ILE A N 1
ATOM 751 C CA . ILE A 1 93 ? -17.265 -4.505 21.914 1.00 97.50 93 ILE A CA 1
ATOM 752 C C . ILE A 1 93 ? -17.626 -5.945 21.533 1.00 97.50 93 ILE A C 1
ATOM 754 O O . ILE A 1 93 ? -17.646 -6.820 22.397 1.00 97.50 93 ILE A O 1
ATOM 758 N N . THR A 1 94 ? -17.866 -6.221 20.247 1.00 97.06 94 THR A N 1
ATOM 759 C CA . THR A 1 94 ? -18.206 -7.581 19.795 1.00 97.06 94 THR A CA 1
ATOM 760 C C . THR A 1 94 ? -17.081 -8.582 20.056 1.00 97.06 94 THR A C 1
ATOM 762 O O . THR A 1 94 ? -17.353 -9.706 20.475 1.00 97.06 94 THR A O 1
ATOM 765 N N . VAL A 1 95 ? -15.821 -8.167 19.893 1.00 97.88 95 VAL A N 1
ATOM 766 C CA . VAL A 1 95 ? -14.646 -9.003 20.173 1.00 97.88 95 VAL A CA 1
ATOM 767 C C . VAL A 1 95 ? -14.507 -9.272 21.670 1.00 97.88 95 VAL A C 1
ATOM 769 O O . VAL A 1 95 ? -14.233 -10.406 22.048 1.00 97.88 95 VAL A O 1
ATOM 772 N N . ILE A 1 96 ? -14.749 -8.277 22.530 1.00 98.06 96 ILE A N 1
ATOM 773 C CA . ILE A 1 96 ? -14.734 -8.462 23.990 1.00 98.06 96 ILE A CA 1
ATOM 774 C C . ILE A 1 96 ? -15.800 -9.476 24.415 1.00 98.06 96 ILE A C 1
ATOM 776 O O . ILE A 1 96 ? -15.504 -10.389 25.182 1.00 98.06 96 ILE A O 1
ATOM 780 N N . ILE A 1 97 ? -17.024 -9.354 23.894 1.00 97.69 97 ILE A N 1
ATOM 781 C CA . ILE A 1 97 ? -18.105 -10.301 24.197 1.00 97.69 97 ILE A CA 1
ATOM 782 C C . ILE A 1 97 ? -17.722 -11.713 23.736 1.00 97.69 97 ILE A C 1
ATOM 784 O O . ILE A 1 97 ? -17.849 -12.662 24.508 1.00 97.69 97 ILE A O 1
ATOM 788 N N . ALA A 1 98 ? -17.209 -11.855 22.511 1.00 97.31 98 ALA A N 1
ATOM 789 C CA . ALA A 1 98 ? -16.758 -13.142 21.987 1.00 97.31 98 ALA A CA 1
ATOM 790 C C . ALA A 1 98 ? -15.625 -13.752 22.834 1.00 97.31 98 ALA A C 1
ATOM 792 O O . ALA A 1 98 ? -15.656 -14.946 23.123 1.00 97.31 98 ALA A O 1
ATOM 793 N N . ALA A 1 99 ? -14.664 -12.937 23.277 1.00 97.62 99 ALA A N 1
ATOM 794 C CA . ALA A 1 99 ? -13.556 -13.372 24.121 1.00 97.62 99 ALA A CA 1
ATOM 795 C C . ALA A 1 99 ? -14.026 -13.845 25.504 1.00 97.62 99 ALA A C 1
ATOM 797 O O . ALA A 1 99 ? -13.545 -14.864 25.990 1.00 97.62 99 ALA A O 1
ATOM 798 N N . ILE A 1 100 ? -14.990 -13.151 26.121 1.00 97.62 100 ILE A N 1
ATO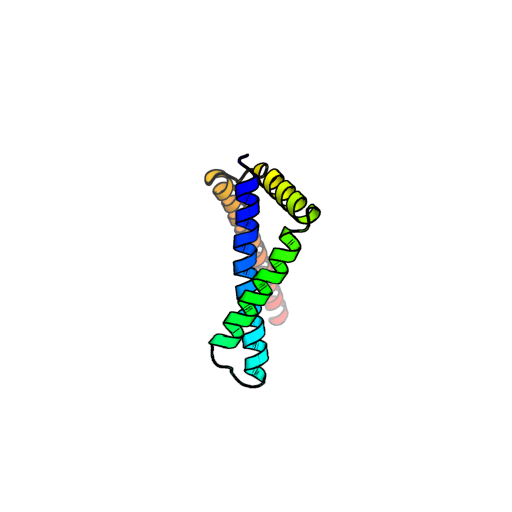M 799 C CA . ILE A 1 100 ? -15.577 -13.570 27.403 1.00 97.62 100 ILE A CA 1
ATOM 800 C C . ILE A 1 100 ? -16.290 -14.914 27.247 1.00 97.62 100 ILE A C 1
ATOM 802 O O . ILE A 1 100 ? -16.065 -15.816 28.049 1.00 97.62 100 ILE A O 1
ATOM 806 N N . LEU A 1 101 ? -17.120 -15.068 26.211 1.00 96.56 101 LEU A N 1
ATOM 807 C CA . LEU A 1 101 ? -17.837 -16.320 25.962 1.00 96.56 101 LEU A CA 1
ATOM 808 C C . LEU A 1 101 ? -16.877 -17.489 25.705 1.00 96.56 101 LEU A C 1
ATOM 810 O O . LEU A 1 101 ? -17.083 -18.570 26.253 1.00 96.56 101 LEU A O 1
ATOM 814 N N . MET A 1 102 ? -15.814 -17.267 24.927 1.00 96.12 102 MET A N 1
ATOM 815 C CA . MET A 1 102 ? -14.768 -18.273 24.716 1.00 96.12 102 MET A CA 1
ATOM 816 C C . MET A 1 102 ? -14.035 -18.613 26.015 1.00 96.12 102 MET A C 1
ATOM 818 O O . MET A 1 102 ? -13.932 -19.783 26.359 1.00 96.12 102 MET A O 1
ATOM 822 N N . GLY A 1 103 ? -13.627 -17.613 26.800 1.00 95.69 103 GLY A N 1
ATOM 823 C CA . GLY A 1 103 ? -12.964 -17.852 28.084 1.00 95.69 103 GLY A CA 1
ATOM 824 C C . GLY A 1 103 ? -13.845 -18.605 29.087 1.00 95.69 103 GLY A C 1
ATOM 825 O O . GLY A 1 103 ? -13.357 -19.456 29.827 1.00 95.69 103 GLY A O 1
ATOM 826 N N . MET A 1 104 ? -15.156 -18.347 29.092 1.00 96.19 104 MET A N 1
ATOM 827 C CA . MET A 1 104 ? -16.110 -19.120 29.892 1.00 96.19 104 MET A CA 1
ATOM 828 C C . MET A 1 104 ? -16.188 -20.581 29.443 1.00 96.19 104 MET A C 1
ATOM 830 O O . MET A 1 104 ? -16.278 -21.470 30.287 1.00 96.19 104 MET A O 1
ATOM 834 N N . PHE A 1 105 ? -16.161 -20.833 28.134 1.00 94.94 105 PHE A N 1
ATOM 835 C CA . PHE A 1 105 ? -16.162 -22.184 27.584 1.00 94.94 105 PHE A CA 1
ATOM 836 C C . PHE A 1 105 ? -14.878 -22.933 27.954 1.00 94.94 105 PHE A C 1
ATOM 838 O O . PHE A 1 105 ? -14.958 -24.053 28.453 1.00 94.94 105 PHE A O 1
ATOM 845 N N . ASP A 1 106 ? -13.717 -22.294 27.809 1.00 93.38 106 ASP A N 1
ATOM 846 C CA . ASP A 1 106 ? -12.427 -22.866 28.204 1.00 93.38 106 ASP A CA 1
ATOM 847 C C . ASP A 1 106 ? -12.407 -23.219 29.700 1.00 93.38 106 ASP A C 1
ATOM 849 O O . ASP A 1 106 ? -11.989 -24.312 30.085 1.00 93.38 106 ASP A O 1
ATOM 853 N N . TRP A 1 107 ? -12.933 -22.330 30.551 1.00 94.06 107 TRP A N 1
ATOM 854 C CA . TRP A 1 107 ? -13.037 -22.576 31.991 1.00 94.06 107 TRP A CA 1
ATOM 855 C C . TRP A 1 107 ? -14.000 -23.719 32.328 1.00 94.06 107 TRP A C 1
ATOM 857 O O . TRP A 1 107 ? -13.691 -24.564 33.168 1.00 94.06 107 TRP A O 1
ATOM 867 N N . PHE A 1 108 ? -15.150 -23.783 31.653 1.00 94.50 108 PHE A N 1
ATOM 868 C CA . PHE A 1 108 ? -16.106 -24.872 31.824 1.00 94.50 108 PHE A CA 1
ATOM 869 C C . PHE A 1 108 ? -15.474 -26.230 31.492 1.00 94.50 108 PHE A C 1
ATOM 871 O O . PHE A 1 108 ? -15.592 -27.171 32.277 1.00 94.50 108 PHE A O 1
ATOM 878 N N . TRP A 1 109 ? -14.751 -26.334 30.375 1.00 90.88 109 TRP A N 1
ATOM 879 C CA . TRP A 1 109 ? -14.082 -27.581 30.000 1.00 90.88 109 TRP A CA 1
ATOM 880 C C . TRP A 1 109 ? -12.922 -27.951 30.914 1.00 90.88 109 TRP A C 1
ATOM 882 O O . TRP A 1 109 ? -12.730 -29.141 31.169 1.00 90.88 109 TRP A O 1
ATOM 892 N N . ALA A 1 110 ? -12.187 -26.970 31.440 1.00 92.38 110 ALA A N 1
ATOM 893 C CA . ALA A 1 110 ? -11.166 -27.223 32.450 1.00 92.38 110 ALA A CA 1
ATOM 894 C C . ALA A 1 110 ? -11.779 -27.892 33.692 1.00 92.38 110 ALA A C 1
ATOM 896 O O . ALA A 1 110 ? -11.314 -28.951 34.102 1.00 92.38 110 ALA A O 1
ATOM 897 N N . LEU A 1 111 ? -12.892 -27.358 34.212 1.00 90.56 111 LEU A N 1
ATOM 898 C CA . LEU A 1 111 ? -13.593 -27.945 35.361 1.00 90.56 111 LEU A CA 1
ATOM 899 C C . LEU A 1 111 ? -14.129 -29.354 35.081 1.00 90.56 111 LEU A C 1
ATOM 901 O O .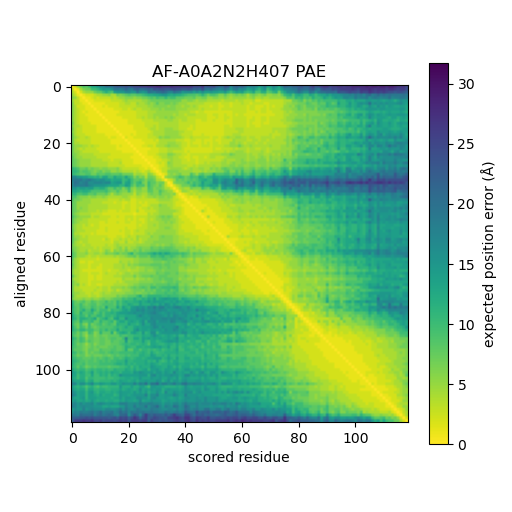 LEU A 1 111 ? -14.007 -30.240 35.926 1.00 90.56 111 LEU A O 1
ATOM 905 N N . VAL A 1 112 ? -14.728 -29.570 33.904 1.00 92.62 112 VAL A N 1
ATOM 906 C CA . VAL A 1 112 ? -15.243 -30.890 33.503 1.00 92.62 112 VAL A CA 1
ATOM 907 C C . VAL A 1 112 ? -14.106 -31.907 33.417 1.00 92.62 112 VAL A C 1
ATOM 909 O O . VAL A 1 112 ? -14.244 -33.029 33.901 1.00 92.62 112 VAL A O 1
ATOM 912 N N . THR A 1 113 ? -12.977 -31.516 32.828 1.00 92.81 113 THR A N 1
ATOM 913 C CA . THR A 1 113 ? -11.815 -32.395 32.660 1.00 92.81 113 THR A CA 1
ATOM 914 C C . THR A 1 113 ? -11.156 -32.708 34.002 1.00 92.81 113 THR A C 1
ATOM 916 O O . THR A 1 113 ? -10.856 -33.871 34.263 1.00 92.81 113 THR A O 1
ATOM 919 N N . ASP A 1 114 ? -11.006 -31.713 34.880 1.00 91.81 114 ASP A N 1
ATOM 920 C CA . ASP A 1 114 ? -10.484 -31.905 36.237 1.00 91.81 114 ASP A CA 1
ATOM 921 C C . ASP A 1 114 ? -11.366 -32.866 37.039 1.00 91.81 114 ASP A C 1
ATOM 923 O O . ASP A 1 114 ? -10.849 -33.774 37.685 1.00 91.81 114 ASP A O 1
ATOM 927 N N . TYR A 1 115 ? -12.694 -32.730 36.957 1.00 91.25 115 TYR A N 1
ATOM 928 C CA . TYR A 1 115 ? -13.618 -33.630 37.650 1.00 91.25 115 TYR A CA 1
ATOM 929 C C . TYR A 1 115 ? -13.513 -35.081 37.158 1.00 91.25 115 TYR A C 1
ATOM 931 O O . TYR A 1 115 ? -13.552 -36.005 37.969 1.00 91.25 115 TYR A O 1
ATOM 939 N N . ILE A 1 116 ? -13.356 -35.286 35.844 1.00 91.50 116 ILE A N 1
ATOM 940 C CA . ILE A 1 116 ? -13.217 -36.620 35.240 1.00 91.50 116 ILE A CA 1
ATOM 941 C C . ILE A 1 116 ? -11.857 -37.251 35.561 1.00 91.50 116 ILE A C 1
ATOM 943 O O . ILE A 1 116 ? -11.794 -38.457 35.741 1.00 91.50 116 ILE A O 1
ATOM 947 N N . LEU A 1 117 ? -10.771 -36.473 35.611 1.00 85.38 117 LEU A N 1
ATOM 948 C CA . LEU A 1 117 ? -9.429 -36.998 35.901 1.00 85.38 117 LEU A CA 1
ATOM 949 C C . LEU A 1 117 ? -9.182 -37.244 37.398 1.00 85.38 117 LEU A C 1
ATOM 951 O O . LEU A 1 117 ? -8.347 -38.080 37.740 1.00 85.38 117 LEU A O 1
ATOM 955 N N . LEU A 1 118 ? -9.860 -36.503 38.283 1.00 72.06 118 LEU A N 1
ATOM 956 C CA . LEU A 1 118 ? -9.796 -36.685 39.741 1.00 72.06 118 LEU A CA 1
ATOM 957 C C . LEU A 1 118 ? -10.784 -37.736 40.282 1.00 72.06 118 LEU A C 1
ATOM 959 O O . LEU A 1 118 ? -10.699 -38.056 41.470 1.00 72.06 118 LEU A O 1
ATOM 963 N N . THR A 1 119 ? -11.691 -38.256 39.448 1.00 56.34 119 THR A N 1
ATOM 964 C CA . THR A 1 119 ? -12.599 -39.378 39.763 1.00 56.34 119 THR A CA 1
ATOM 965 C C . THR A 1 119 ? -12.073 -40.668 39.148 1.00 56.34 119 THR A C 1
ATOM 967 O O . THR A 1 119 ? -12.009 -41.681 39.880 1.00 56.34 119 THR A O 1
#

pLDDT: mean 88.69, std 7.84, range [46.75, 98.06]

Radius of gyration: 27.36 Å; Cα contacts (8 Å, |Δi|>4): 48; chains: 1; bounding box: 48×58×65 Å

Mean predicted aligned error: 8.62 Å

Secondary structure (DSSP, 8-state):
--SHHHHHHHHHHHHHHHHHHHHHHHHHHHHTT----THHHHHHHHHHHHHHHHHHHH-HHHHHHHHHHHHHHTT--PPPHHHHHHHHHHHHHHHHHHHHHHHHHHHHHHHHHHHHHH-

Foldseek 3Di:
DVQLVVLVVVLVVQLVVQLVVQLVVQQVVCVVPDRDPSPPSNVVSSVVSCVVSVVLVPDVVSSVVSSVVVVVVVVDDDDDPVVVVVVVVVVVVVVVVVVVVVVVVVVVVVVVVVVVVVD

Sequence (119 aa):
MGDRKYIHLVFLVLVLVTSWISIKSIDLVWSMFARPDKLWPELMGIGIGIIVVGFYWLKQETFDWVGAIIHELKRVTWPTKTETSSATMVVVITVIIAAILMGMFDWFWALVTDYILLT